Protein AF-A0A949FJJ4-F1 (afdb_monomer_lite)

pLDDT: mean 73.24, std 18.26, range [33.19, 95.38]

Radius of gyration: 14.59 Å; chains: 1; bounding box: 34×26×44 Å

Sequence (121 aa):
MNQEKCKRCSSKMLNEIPGLFYDFDADFTRHGSLGIALCSKCLGTGVVIETPEFKKLGEEVSEIRQDSFKLQINASKNKLPSKEWMLQLKKNNEELIEIARKALKIILNPVENCYAQQLIK

Secondary structure (DSSP, 8-state):
--EE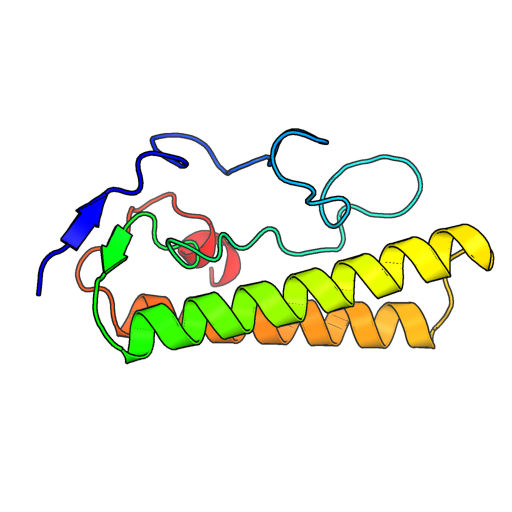E-TTSTTS-----BTTB--TTSS-SSS-TTS----TTTTTSSEEE--HHHHHHHHHHHHHHHHHHHHHHHHHHH-SPPHHHHHHHHHHHHHHHHHHHHHHHH-SS--TT-HHHHHH-

Foldseek 3Di:
DDKDFPPPCVDDAPPVPPPPPPCPVADDDDADNLADPQQLQLLQQRMGDPDPVSNVLSVVLVVLSVVSVVLVVVCVVPPDDDPVSVVSRVVSRVVSLVSLVVSVVVDPHGDPPTSNVVSVD

Structure (mmCIF, N/CA/C/O backbone):
data_AF-A0A949FJJ4-F1
#
_entry.id   AF-A0A949FJJ4-F1
#
loop_
_atom_site.group_PDB
_atom_site.id
_atom_site.type_symbol
_atom_site.label_atom_id
_atom_site.label_alt_id
_atom_site.label_comp_id
_atom_site.label_asym_id
_atom_site.label_entity_id
_atom_site.label_seq_id
_atom_site.pdbx_PDB_ins_code
_atom_site.Cartn_x
_atom_site.Cartn_y
_atom_site.Cartn_z
_atom_site.occupancy
_atom_site.B_iso_or_equiv
_atom_site.auth_seq_id
_atom_site.auth_comp_id
_atom_site.auth_asym_id
_atom_site.auth_atom_id
_atom_site.pdbx_PDB_model_num
ATOM 1 N N . MET A 1 1 ? -9.656 4.777 22.270 1.00 60.25 1 MET A N 1
ATOM 2 C CA . MET A 1 1 ? -9.209 4.769 20.863 1.00 60.25 1 MET A CA 1
ATOM 3 C C . MET A 1 1 ? -10.420 5.102 20.011 1.00 60.25 1 MET A C 1
ATOM 5 O O . MET A 1 1 ? -11.380 4.344 20.068 1.00 60.25 1 MET A O 1
ATOM 9 N N . ASN A 1 2 ? -10.424 6.235 19.310 1.00 72.06 2 ASN A N 1
ATOM 10 C CA . ASN A 1 2 ? -11.532 6.579 18.419 1.00 72.06 2 ASN A CA 1
ATOM 11 C C . ASN A 1 2 ? -11.339 5.821 17.103 1.00 72.06 2 ASN A C 1
ATOM 13 O O . ASN A 1 2 ? -10.269 5.897 16.498 1.00 72.06 2 ASN A O 1
ATOM 17 N N . GLN A 1 3 ? -12.338 5.029 16.719 1.00 77.50 3 GLN A N 1
ATOM 18 C CA . GLN A 1 3 ? -12.351 4.291 15.461 1.00 77.50 3 GLN A CA 1
ATOM 19 C C . GLN A 1 3 ? -13.476 4.842 14.600 1.00 77.50 3 GLN A C 1
ATOM 21 O O . GLN A 1 3 ? -14.621 4.909 15.044 1.00 77.50 3 GLN A O 1
ATOM 26 N N . GLU 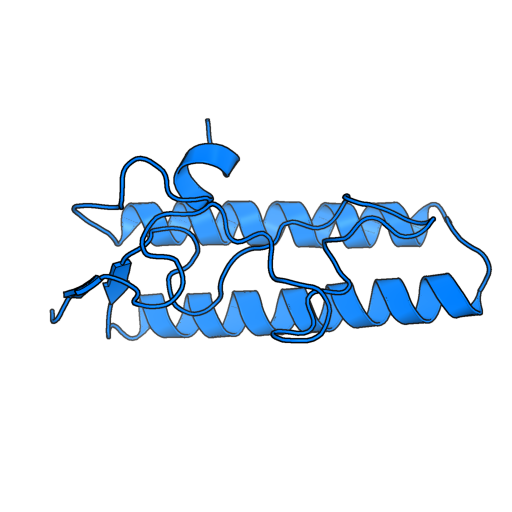A 1 4 ? -13.162 5.191 13.361 1.00 80.50 4 GLU A N 1
ATOM 27 C CA . GLU A 1 4 ? -14.159 5.645 12.400 1.00 80.50 4 GLU A CA 1
ATOM 28 C C . GLU A 1 4 ? -14.096 4.796 11.135 1.00 80.50 4 GLU A C 1
ATOM 30 O O . GLU A 1 4 ? -13.022 4.422 10.655 1.00 80.50 4 GLU A O 1
ATOM 35 N N . LYS A 1 5 ? -15.261 4.487 10.557 1.00 78.88 5 LYS A N 1
ATOM 36 C CA . LYS A 1 5 ? -15.305 3.843 9.242 1.00 78.88 5 LYS A CA 1
ATOM 37 C C . LYS A 1 5 ? -14.752 4.804 8.197 1.00 78.88 5 LYS A C 1
ATOM 39 O O . LYS A 1 5 ? -15.145 5.970 8.132 1.00 78.88 5 LYS A O 1
ATOM 44 N N . CYS A 1 6 ? -13.875 4.303 7.334 1.00 74.88 6 CYS A N 1
ATOM 45 C CA . CYS A 1 6 ? -13.329 5.108 6.255 1.00 74.88 6 CYS A CA 1
ATOM 46 C C . CYS A 1 6 ? -14.447 5.488 5.266 1.00 74.88 6 CYS A C 1
ATOM 48 O O . CYS A 1 6 ? -15.022 4.637 4.582 1.00 74.88 6 CYS A O 1
ATOM 50 N N . LYS A 1 7 ? -14.728 6.794 5.169 1.00 67.12 7 LYS A N 1
ATOM 51 C CA . LYS A 1 7 ? -15.756 7.371 4.282 1.00 67.12 7 LYS A CA 1
ATOM 52 C C . LYS A 1 7 ? -15.409 7.277 2.787 1.00 67.12 7 LYS A C 1
ATOM 54 O O . LYS A 1 7 ? -16.246 7.576 1.947 1.00 67.12 7 LYS A O 1
ATOM 59 N N . ARG A 1 8 ? -14.166 6.907 2.445 1.00 64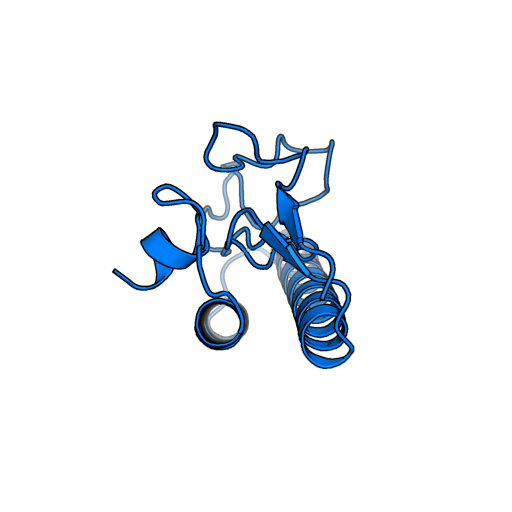.56 8 ARG A N 1
ATOM 60 C CA . ARG A 1 8 ? -13.688 6.819 1.051 1.00 64.56 8 ARG A CA 1
ATOM 61 C C . ARG A 1 8 ? -13.886 5.445 0.419 1.00 64.56 8 ARG A C 1
ATOM 63 O O . ARG A 1 8 ? -14.112 5.367 -0.777 1.00 64.56 8 ARG A O 1
ATOM 70 N N . CYS A 1 9 ? -13.812 4.375 1.207 1.00 61.41 9 CYS A N 1
ATOM 71 C CA . CYS A 1 9 ? -13.948 2.996 0.725 1.00 61.41 9 CYS A CA 1
ATOM 72 C C . CYS A 1 9 ? -15.299 2.374 1.105 1.00 61.41 9 CYS A C 1
ATOM 74 O O . CYS A 1 9 ? -15.434 1.153 1.149 1.00 61.41 9 CYS A O 1
ATOM 76 N N . SER A 1 10 ? -16.289 3.199 1.450 1.00 49.47 10 SER A N 1
ATOM 77 C CA . SER A 1 10 ? -17.598 2.778 1.948 1.00 49.47 10 SER A CA 1
ATOM 78 C C . SER A 1 10 ? -18.397 2.067 0.847 1.00 49.47 10 SER A C 1
ATOM 80 O O . SER A 1 10 ? -19.273 2.687 0.258 1.00 49.47 10 SER A O 1
ATOM 82 N N . SER A 1 11 ? -18.092 0.782 0.596 1.00 40.66 11 SER A N 1
ATOM 83 C CA . SER A 1 11 ? -18.782 -0.213 -0.264 1.00 40.66 11 SER A CA 1
ATOM 84 C C . SER A 1 11 ? -18.142 -0.646 -1.594 1.00 40.66 11 SER A C 1
ATOM 86 O O . SER A 1 11 ? -18.752 -1.449 -2.296 1.00 40.66 11 SER A O 1
ATOM 88 N N . LYS A 1 12 ? -16.923 -0.228 -1.953 1.00 41.34 12 LYS A N 1
ATOM 89 C CA . LYS A 1 12 ? -16.247 -0.757 -3.157 1.00 41.34 12 LYS A CA 1
ATOM 90 C C . LYS A 1 12 ? -14.776 -1.039 -2.870 1.00 41.34 12 LYS A C 1
ATOM 92 O O . LYS A 1 12 ? -14.142 -0.253 -2.162 1.00 41.34 12 LYS A O 1
ATOM 97 N N . MET A 1 13 ? -14.246 -2.140 -3.428 1.00 41.78 13 MET A N 1
ATOM 98 C CA . MET A 1 13 ? -12.813 -2.233 -3.743 1.00 41.78 13 MET A CA 1
ATOM 99 C C . MET A 1 13 ? -12.468 -0.882 -4.366 1.00 41.78 13 MET A C 1
ATOM 101 O O . MET A 1 13 ? -13.145 -0.462 -5.309 1.00 41.78 13 MET A O 1
ATOM 105 N N . LEU A 1 14 ? -11.538 -0.142 -3.768 1.00 41.50 14 LEU A N 1
ATOM 106 C CA . LEU A 1 14 ? -11.068 1.085 -4.384 1.00 41.50 14 LEU A CA 1
ATOM 107 C C . LEU A 1 14 ? -10.356 0.664 -5.671 1.00 41.50 14 LEU A C 1
ATOM 109 O O . LEU A 1 14 ? -9.164 0.395 -5.660 1.00 41.50 14 LEU A O 1
ATOM 113 N N . ASN A 1 15 ? -11.098 0.608 -6.774 1.00 40.38 15 ASN A N 1
ATOM 114 C CA . ASN A 1 15 ? -10.541 0.994 -8.054 1.00 40.38 15 ASN A CA 1
ATOM 115 C C . ASN A 1 15 ? -10.355 2.499 -7.899 1.00 40.38 15 ASN A C 1
ATOM 117 O O . ASN A 1 15 ? -11.312 3.267 -8.048 1.00 40.38 15 ASN A O 1
ATOM 121 N N . GLU A 1 16 ? -9.182 2.900 -7.408 1.00 41.72 16 GLU A N 1
ATOM 122 C CA . GLU A 1 16 ? -8.799 4.304 -7.385 1.00 41.72 16 GLU A CA 1
ATOM 123 C C . GLU A 1 16 ? -8.952 4.803 -8.830 1.00 41.72 16 GLU A C 1
ATOM 125 O O . GLU A 1 16 ? -8.241 4.363 -9.725 1.00 41.72 16 GLU A O 1
ATOM 130 N N . ILE A 1 17 ? -9.980 5.623 -9.086 1.00 33.91 17 ILE A N 1
ATOM 131 C CA . ILE A 1 17 ? -10.269 6.133 -10.428 1.00 33.91 17 ILE A CA 1
ATOM 132 C C . ILE A 1 17 ? -9.028 6.905 -10.894 1.00 33.91 17 ILE A C 1
ATOM 134 O O . ILE A 1 17 ? -8.614 7.828 -10.173 1.00 33.91 17 ILE A O 1
ATOM 138 N N . PRO A 1 18 ? -8.471 6.588 -12.080 1.00 34.88 18 PRO A N 1
ATOM 139 C CA . PRO A 1 18 ? -7.296 7.260 -12.614 1.00 34.88 18 PRO A CA 1
ATOM 140 C C . PRO A 1 18 ? -7.451 8.784 -12.549 1.00 34.88 18 PRO A C 1
ATOM 142 O O . PRO A 1 18 ? -8.357 9.359 -13.151 1.00 34.88 18 PRO A O 1
ATOM 145 N N . GLY A 1 19 ? -6.580 9.443 -11.781 1.00 33.19 19 GLY A N 1
ATOM 146 C CA . GLY A 1 19 ? -6.498 10.906 -11.709 1.00 33.19 19 GLY A CA 1
ATOM 147 C C . GLY A 1 19 ? -7.300 11.605 -10.601 1.00 33.19 19 GLY A C 1
ATOM 148 O O . GLY A 1 19 ? -7.183 12.823 -10.488 1.00 33.19 19 GLY A O 1
ATOM 149 N N . LEU A 1 20 ? -8.061 10.896 -9.753 1.00 36.25 20 LEU A N 1
ATOM 150 C CA . LEU A 1 20 ? -8.718 11.498 -8.567 1.00 36.25 20 LEU A CA 1
ATOM 151 C C . LEU A 1 20 ? -7.968 11.230 -7.250 1.00 36.25 20 LEU A C 1
ATOM 153 O O . LEU A 1 20 ? -8.004 12.049 -6.332 1.00 36.25 20 LEU A O 1
ATOM 157 N N . PHE A 1 21 ? -7.225 10.129 -7.198 1.00 40.44 21 PHE A N 1
ATOM 158 C CA . PHE A 1 21 ? -6.036 9.912 -6.376 1.00 40.44 21 PHE A CA 1
ATOM 159 C C . PHE A 1 21 ? -5.037 9.304 -7.358 1.00 40.44 21 PHE A C 1
ATOM 161 O O . PHE A 1 21 ? -5.396 8.369 -8.062 1.00 40.44 21 PHE A O 1
ATOM 168 N N . TYR A 1 22 ? -3.862 9.901 -7.547 1.00 37.66 22 TYR A N 1
ATOM 169 C CA . TYR A 1 22 ? -2.910 9.428 -8.558 1.00 37.66 22 TYR A CA 1
ATOM 170 C C . TYR A 1 22 ? -2.275 8.093 -8.113 1.00 37.66 22 TYR A C 1
ATOM 172 O O . TYR A 1 22 ? -1.114 8.078 -7.730 1.00 37.66 22 TYR A O 1
ATOM 180 N N . ASP A 1 23 ? -3.028 6.989 -8.161 1.00 40.06 23 ASP A N 1
ATOM 181 C CA . ASP A 1 23 ? -2.479 5.641 -8.347 1.00 40.06 23 ASP A CA 1
ATOM 182 C C . ASP A 1 23 ? -2.395 5.386 -9.853 1.00 40.06 23 ASP A C 1
ATOM 184 O O . ASP A 1 23 ? -3.269 4.790 -10.480 1.00 40.06 23 ASP A O 1
ATOM 188 N N . PHE A 1 24 ? -1.306 5.865 -10.453 1.00 38.81 24 PHE A N 1
ATOM 189 C CA . PHE A 1 24 ? -0.858 5.352 -11.756 1.00 38.81 24 PHE A CA 1
ATOM 190 C C . PHE A 1 24 ? -0.308 3.917 -11.638 1.00 38.81 24 PHE A C 1
ATOM 192 O O . PHE A 1 24 ? -0.004 3.269 -12.634 1.00 38.81 24 PHE A O 1
ATOM 199 N N . ASP A 1 25 ? -0.181 3.443 -10.404 1.00 41.00 25 ASP A N 1
ATOM 200 C CA . ASP A 1 25 ? 0.328 2.166 -9.937 1.00 41.00 25 ASP A CA 1
ATOM 201 C C . ASP A 1 25 ? -0.608 1.004 -10.306 1.00 41.00 25 ASP A C 1
ATOM 203 O O . ASP A 1 25 ? -0.162 -0.143 -10.388 1.00 41.00 25 ASP A O 1
ATOM 207 N N . ALA A 1 26 ? -1.902 1.301 -10.491 1.00 41.09 26 ALA A N 1
ATOM 208 C CA . ALA A 1 26 ? -2.963 0.302 -10.433 1.00 41.09 26 ALA A CA 1
ATOM 209 C C . ALA A 1 26 ? -3.834 0.156 -11.695 1.00 41.09 26 ALA A C 1
ATOM 211 O O . ALA A 1 26 ? -4.542 -0.847 -11.767 1.00 41.09 26 ALA A O 1
ATOM 212 N N . ASP A 1 27 ? -3.783 1.044 -12.707 1.00 41.22 27 ASP A N 1
ATOM 213 C CA . ASP A 1 27 ? -4.743 0.970 -13.830 1.00 41.22 27 ASP A CA 1
ATOM 214 C C . ASP A 1 27 ? -4.150 0.893 -15.258 1.00 41.22 27 ASP A C 1
ATOM 216 O O . ASP A 1 27 ? -3.642 1.849 -15.849 1.00 41.22 27 ASP A O 1
ATOM 220 N N . PHE A 1 28 ? -4.270 -0.317 -15.818 1.00 41.53 28 PHE A N 1
ATOM 221 C CA . PHE A 1 28 ? -4.878 -0.668 -17.115 1.00 41.53 28 PHE A CA 1
ATOM 222 C C . PHE A 1 28 ? -4.556 0.108 -18.402 1.00 41.53 28 PHE A C 1
ATOM 224 O O . PHE A 1 28 ? -5.277 -0.024 -19.392 1.00 41.53 28 PHE A O 1
ATOM 231 N N . THR A 1 29 ? -3.444 0.833 -18.483 1.00 37.69 29 THR A N 1
ATOM 232 C CA . THR A 1 29 ? -2.955 1.344 -19.772 1.00 37.69 29 THR A CA 1
ATOM 233 C C . THR A 1 29 ? -1.546 0.841 -20.067 1.00 37.69 29 THR A C 1
ATOM 235 O O . THR A 1 29 ? -0.546 1.277 -19.511 1.00 37.69 29 THR A O 1
ATOM 238 N N . ARG A 1 30 ? -1.492 -0.150 -20.966 1.00 42.03 30 ARG A N 1
ATOM 239 C CA . ARG A 1 30 ? -0.315 -0.738 -21.636 1.00 42.03 30 ARG A CA 1
ATOM 240 C C . ARG A 1 30 ? 0.776 -1.400 -20.769 1.00 42.03 30 ARG A C 1
ATOM 242 O O . ARG A 1 30 ? 1.452 -2.269 -21.314 1.00 42.03 30 ARG A O 1
ATOM 249 N N . HIS A 1 31 ? 0.939 -1.072 -19.479 1.00 41.47 31 HIS A N 1
ATOM 250 C CA . HIS A 1 31 ? 2.133 -1.470 -18.705 1.00 41.47 31 HIS A CA 1
ATOM 251 C C . HIS A 1 31 ? 1.961 -1.918 -17.239 1.00 41.47 31 HIS A C 1
ATOM 253 O O . HIS A 1 31 ? 2.973 -2.177 -16.591 1.00 41.47 31 HIS A O 1
ATOM 259 N N . GLY A 1 32 ? 0.747 -2.163 -16.737 1.00 44.44 32 GLY A N 1
ATOM 260 C CA . GLY A 1 32 ? 0.597 -3.151 -15.660 1.00 44.44 32 GLY A CA 1
ATOM 261 C C . GLY A 1 32 ? -0.328 -2.782 -14.511 1.00 44.44 32 GLY A C 1
ATOM 262 O O . GLY A 1 32 ? -0.047 -1.903 -13.711 1.00 44.44 32 GLY A O 1
ATOM 263 N N . SER A 1 33 ? -1.343 -3.623 -14.357 1.00 52.84 33 SER A N 1
ATOM 264 C CA . SER A 1 33 ? -2.106 -3.914 -13.141 1.00 52.84 33 SER A CA 1
ATOM 265 C C . SER A 1 33 ? -1.257 -4.606 -12.053 1.00 52.84 33 SER A C 1
ATOM 267 O O . SER A 1 33 ? -1.721 -5.543 -11.407 1.00 52.84 33 SER A O 1
ATOM 269 N N . LEU A 1 34 ? 0.031 -4.265 -11.946 1.00 61.56 34 LEU A N 1
ATOM 270 C CA . LEU A 1 34 ? 0.997 -5.011 -11.133 1.00 61.56 34 LEU A CA 1
ATOM 271 C C . LEU A 1 34 ? 1.213 -4.395 -9.749 1.00 61.56 34 LEU A C 1
ATOM 273 O O . LEU A 1 34 ? 1.763 -5.085 -8.900 1.00 61.56 34 LEU A O 1
ATOM 277 N N . GLY A 1 35 ? 0.822 -3.140 -9.512 1.00 67.12 35 GLY A N 1
ATOM 278 C CA . GLY A 1 35 ? 0.926 -2.491 -8.204 1.00 67.12 35 GLY A CA 1
ATOM 279 C C . GLY A 1 35 ? -0.241 -2.828 -7.270 1.00 67.12 35 GLY A C 1
ATOM 280 O O . GLY A 1 35 ? -1.364 -3.070 -7.711 1.00 67.12 35 GLY A O 1
ATOM 281 N N . ILE A 1 36 ? 0.018 -2.829 -5.961 1.00 76.19 36 ILE A N 1
ATOM 282 C CA . ILE A 1 36 ? -1.009 -3.003 -4.925 1.00 76.19 36 ILE A CA 1
ATOM 283 C C . ILE A 1 36 ? -1.570 -1.638 -4.502 1.00 76.19 36 ILE A C 1
ATOM 285 O O . ILE A 1 36 ? -0.888 -0.854 -3.849 1.00 76.19 36 ILE A O 1
ATOM 289 N N . ALA A 1 37 ? -2.851 -1.388 -4.788 1.00 72.50 37 ALA A N 1
ATOM 290 C CA . ALA A 1 37 ? -3.558 -0.161 -4.399 1.00 72.50 37 ALA A CA 1
ATOM 291 C C . ALA A 1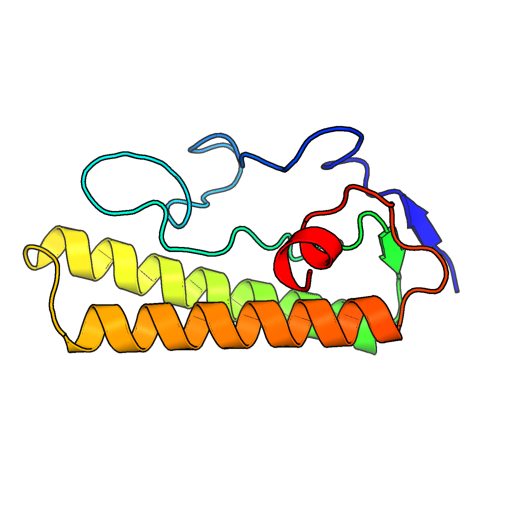 37 ? -3.971 -0.159 -2.909 1.00 72.50 37 ALA A C 1
ATOM 293 O O . ALA A 1 37 ? -5.142 -0.321 -2.551 1.00 72.50 37 ALA A O 1
ATOM 294 N N . LEU A 1 38 ? -3.001 -0.033 -1.996 1.00 78.25 38 LEU A N 1
ATOM 295 C CA . LEU A 1 38 ? -3.273 0.045 -0.558 1.00 78.25 38 LEU A CA 1
ATOM 296 C C . LEU A 1 38 ? -3.546 1.496 -0.127 1.00 78.25 38 LEU A C 1
ATOM 298 O O . LEU A 1 38 ? -2.709 2.388 -0.262 1.00 78.25 38 LEU A O 1
ATOM 302 N N . CYS A 1 39 ? -4.723 1.746 0.450 1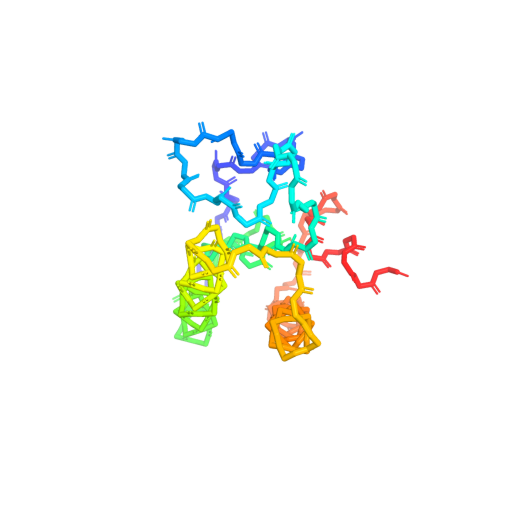.00 78.62 39 CYS A N 1
ATOM 303 C CA . CYS A 1 39 ? -5.080 3.072 0.958 1.00 78.62 39 CYS A CA 1
ATOM 304 C C . CYS A 1 39 ? -4.249 3.429 2.204 1.00 78.62 39 CYS A C 1
ATOM 306 O O . CYS A 1 39 ? -4.380 2.756 3.221 1.00 78.62 39 CYS A O 1
ATOM 308 N N . SER A 1 40 ? -3.497 4.535 2.192 1.00 83.31 40 SER A N 1
ATOM 309 C CA . SER A 1 40 ? -2.688 4.980 3.346 1.00 83.31 40 SER A CA 1
ATOM 310 C C . SER A 1 40 ? -3.506 5.402 4.571 1.00 83.31 40 SER A C 1
ATOM 312 O O . SER A 1 40 ? -3.003 5.399 5.688 1.00 83.31 40 SER A O 1
ATOM 314 N N . LYS A 1 41 ? -4.789 5.745 4.392 1.00 83.81 41 LYS A N 1
ATOM 315 C CA . LYS A 1 41 ? -5.649 6.192 5.501 1.00 83.81 41 LYS A CA 1
ATOM 316 C C . LYS A 1 41 ? -6.203 5.050 6.335 1.00 83.81 41 LYS A C 1
ATOM 318 O O . LYS A 1 41 ? -6.230 5.151 7.552 1.00 83.81 41 LYS A O 1
ATOM 323 N N . CYS A 1 42 ? -6.734 4.017 5.682 1.00 87.19 42 CYS A N 1
ATOM 324 C CA . CYS A 1 42 ? -7.333 2.871 6.369 1.00 87.19 42 CYS A CA 1
ATOM 325 C C . CYS A 1 42 ? -6.469 1.614 6.282 1.00 87.19 42 CYS A C 1
ATOM 327 O O . CYS A 1 42 ? -6.868 0.580 6.808 1.00 87.19 42 CYS A O 1
ATOM 329 N N . LEU A 1 43 ? -5.327 1.671 5.591 1.00 87.56 43 LEU A N 1
ATOM 330 C CA . LEU A 1 43 ? -4.392 0.557 5.401 1.00 87.56 43 LEU A CA 1
ATOM 331 C C . LEU A 1 43 ? -5.076 -0.688 4.839 1.00 87.56 43 LEU A C 1
ATOM 333 O O . LEU A 1 43 ? -4.791 -1.818 5.219 1.00 87.56 43 LEU A O 1
ATOM 337 N N . GLY A 1 44 ? -6.071 -0.453 3.983 1.00 82.81 44 GLY A N 1
ATOM 338 C CA . GLY A 1 44 ? -6.910 -1.491 3.411 1.00 82.81 44 GLY A CA 1
ATOM 339 C C . GLY A 1 44 ? -7.847 -2.182 4.399 1.00 82.81 44 GLY A C 1
ATOM 340 O O . GLY A 1 44 ? -8.483 -3.125 3.964 1.00 82.81 44 GLY A O 1
ATOM 341 N N . THR A 1 45 ? -7.975 -1.746 5.659 1.00 87.38 45 THR A N 1
ATOM 342 C CA . THR A 1 45 ? -8.827 -2.366 6.705 1.00 87.38 45 THR A CA 1
ATOM 343 C C . THR A 1 45 ? -10.269 -1.838 6.736 1.00 87.38 45 THR A C 1
ATOM 345 O O . THR A 1 45 ? -11.137 -2.384 7.416 1.00 87.38 45 THR A O 1
ATOM 348 N N . GLY A 1 46 ? -10.538 -0.738 6.024 1.00 83.69 46 GLY A N 1
ATOM 349 C CA . GLY A 1 46 ? -11.836 -0.052 6.029 1.00 83.69 46 GLY A CA 1
ATOM 350 C C . GLY A 1 46 ? -12.138 0.754 7.300 1.00 83.69 46 GLY A C 1
ATOM 351 O O . GLY A 1 46 ? -13.145 1.463 7.346 1.00 83.69 46 GLY A O 1
ATOM 352 N N . VAL A 1 47 ? -11.250 0.709 8.294 1.00 87.06 47 VAL A N 1
ATOM 353 C CA . VAL A 1 47 ? -11.346 1.454 9.553 1.00 87.06 47 VAL A CA 1
ATOM 354 C C . VAL A 1 47 ? -10.125 2.362 9.685 1.00 87.06 47 VAL A C 1
ATOM 356 O O . VAL A 1 47 ? -9.019 2.003 9.290 1.00 87.06 47 VAL A O 1
ATOM 359 N N . VAL A 1 48 ? -10.341 3.574 10.187 1.00 86.50 48 VAL A N 1
ATOM 360 C CA . VAL A 1 48 ? -9.284 4.534 10.514 1.00 86.50 48 VAL A CA 1
ATOM 361 C C . VAL A 1 48 ? -9.152 4.581 12.029 1.00 86.50 48 VAL A C 1
ATOM 363 O O . VAL A 1 48 ? -10.153 4.721 12.736 1.00 86.50 48 VAL A O 1
ATOM 366 N N . ILE A 1 49 ? -7.918 4.455 12.513 1.00 88.69 49 ILE A N 1
ATOM 367 C CA . ILE A 1 49 ? -7.577 4.563 13.929 1.00 88.69 49 ILE A CA 1
ATOM 368 C C . ILE A 1 49 ? -6.602 5.727 14.111 1.00 88.69 49 ILE A C 1
ATOM 370 O O . ILE A 1 49 ? -5.643 5.873 13.359 1.00 88.69 49 ILE A O 1
ATOM 374 N N . GLU A 1 50 ? -6.811 6.534 15.148 1.00 88.38 50 GLU A N 1
ATOM 375 C CA . GLU A 1 50 ? -5.951 7.679 15.465 1.00 88.38 50 GLU A CA 1
ATOM 376 C C . GLU A 1 50 ? -4.769 7.351 16.397 1.00 88.38 50 GLU A C 1
ATOM 378 O O . GLU A 1 50 ? -4.362 8.195 17.195 1.00 88.38 50 GLU A O 1
ATOM 383 N N . THR A 1 51 ? -4.197 6.146 16.327 1.00 91.69 51 THR A N 1
ATOM 384 C CA . THR A 1 51 ? -3.003 5.812 17.121 1.00 91.69 51 THR A CA 1
ATOM 385 C C . THR A 1 51 ? -1.709 6.187 16.399 1.00 91.69 51 THR A C 1
ATOM 387 O O . THR A 1 51 ? -1.681 6.198 15.163 1.00 91.69 51 THR A O 1
ATOM 390 N N . PRO A 1 52 ? -0.619 6.474 17.137 1.00 93.38 52 PRO A N 1
ATOM 391 C CA . PRO A 1 52 ? 0.688 6.727 16.537 1.00 93.38 52 PRO A CA 1
ATOM 392 C C . PRO A 1 52 ? 1.165 5.582 15.637 1.00 93.38 52 PRO A C 1
ATOM 394 O O . PRO A 1 52 ? 1.668 5.844 14.548 1.00 93.38 52 PRO A O 1
ATOM 397 N N . GLU A 1 53 ? 0.956 4.322 16.034 1.00 93.00 53 GLU A N 1
ATOM 398 C CA . GLU A 1 53 ? 1.385 3.171 15.233 1.00 93.00 53 GLU A CA 1
ATOM 399 C C . GLU A 1 53 ? 0.622 3.093 13.908 1.00 93.00 53 GLU A C 1
ATOM 401 O O . GLU A 1 53 ? 1.220 2.861 12.860 1.00 93.00 53 GLU A O 1
ATOM 406 N N . PHE A 1 54 ? -0.693 3.328 13.932 1.00 91.75 54 PHE A N 1
ATOM 407 C CA . PHE A 1 54 ? -1.523 3.267 12.730 1.00 91.75 54 PHE A CA 1
ATOM 408 C C . PHE A 1 54 ? -1.216 4.424 11.769 1.00 91.75 54 PHE A C 1
ATOM 410 O O . PHE A 1 54 ? -1.161 4.222 10.558 1.00 91.75 54 PHE A O 1
ATOM 417 N N . LYS A 1 55 ? -0.949 5.623 12.305 1.00 91.00 55 LYS A N 1
ATOM 418 C CA . LYS A 1 55 ? -0.509 6.784 11.514 1.00 91.00 55 LYS A CA 1
ATOM 419 C C . LYS A 1 55 ? 0.841 6.535 10.846 1.00 91.00 55 LYS A C 1
ATOM 421 O O . LYS A 1 55 ? 0.955 6.763 9.646 1.00 91.00 55 LYS A O 1
ATOM 426 N N . LYS A 1 56 ? 1.811 5.990 11.588 1.00 95.38 56 LYS A N 1
ATOM 427 C CA . LYS A 1 56 ? 3.137 5.650 11.057 1.00 95.38 56 LYS A CA 1
ATOM 428 C C . LYS A 1 56 ? 3.055 4.655 9.898 1.00 95.38 56 LYS A C 1
ATOM 430 O O . LYS A 1 56 ? 3.683 4.859 8.868 1.00 95.38 56 LYS A O 1
ATOM 435 N N . LEU A 1 57 ? 2.230 3.614 10.020 1.00 94.31 57 LEU A N 1
ATOM 436 C CA . LEU A 1 57 ? 2.001 2.684 8.909 1.00 94.31 57 LEU A CA 1
ATOM 437 C C . LEU A 1 57 ? 1.397 3.391 7.680 1.00 94.31 57 LEU A C 1
ATOM 439 O O . LEU A 1 57 ? 1.722 3.045 6.549 1.00 94.31 57 LEU A O 1
ATOM 443 N N . GLY A 1 58 ? 0.532 4.390 7.882 1.00 89.44 58 GLY A N 1
ATOM 444 C CA . GLY A 1 58 ? -0.007 5.222 6.799 1.00 89.44 58 GLY A CA 1
ATOM 445 C C . GLY A 1 58 ? 1.048 6.063 6.082 1.00 89.44 58 GLY A C 1
ATOM 446 O O . GLY A 1 58 ? 0.993 6.209 4.858 1.00 89.44 58 GLY A O 1
ATOM 447 N N . GLU A 1 59 ? 2.022 6.585 6.823 1.00 89.31 59 GLU A N 1
ATOM 448 C CA . GLU A 1 59 ? 3.189 7.278 6.269 1.00 89.31 59 GLU A CA 1
ATOM 449 C C . GLU A 1 59 ? 4.053 6.308 5.448 1.00 89.31 59 GLU A C 1
ATOM 451 O O . GLU A 1 59 ? 4.313 6.592 4.281 1.00 89.31 59 GLU A O 1
ATOM 456 N N . GLU A 1 60 ? 4.357 5.115 5.980 1.00 91.81 60 GLU A N 1
ATOM 457 C CA . GLU A 1 60 ? 5.101 4.056 5.269 1.00 91.81 60 GLU A CA 1
ATOM 458 C C . GLU A 1 60 ? 4.425 3.669 3.935 1.00 91.81 60 GLU A C 1
ATOM 460 O O . GLU A 1 60 ? 5.081 3.600 2.896 1.00 91.81 60 GLU A O 1
ATOM 465 N N . VAL A 1 61 ? 3.094 3.489 3.914 1.00 88.62 61 VAL A N 1
ATOM 466 C CA . VAL A 1 61 ? 2.353 3.240 2.657 1.00 88.62 61 VAL A CA 1
ATOM 467 C C . VAL A 1 6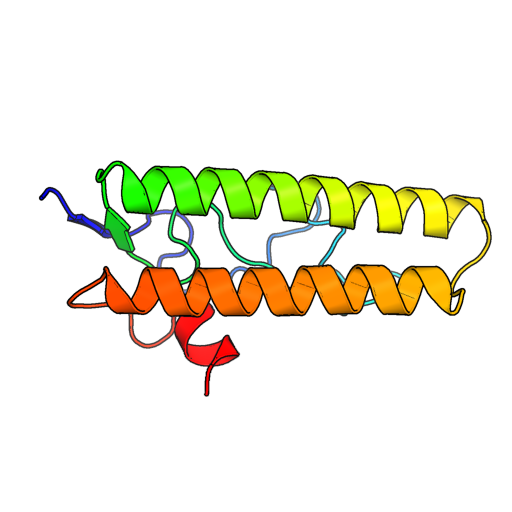1 ? 2.522 4.394 1.671 1.00 88.62 61 VAL A C 1
ATOM 469 O O . VAL A 1 61 ? 2.641 4.165 0.468 1.00 88.62 61 VAL A O 1
ATOM 472 N N . SER A 1 62 ? 2.504 5.634 2.160 1.00 83.75 62 SER A N 1
ATOM 473 C CA . SER A 1 62 ? 2.605 6.819 1.304 1.00 83.75 62 SER A CA 1
ATOM 474 C C . SER A 1 62 ? 3.985 6.919 0.645 1.00 83.75 62 SER A C 1
ATOM 476 O O . SER A 1 62 ? 4.066 7.235 -0.542 1.00 83.75 62 SER A O 1
ATOM 478 N N . GLU A 1 63 ? 5.050 6.589 1.378 1.00 87.06 63 GLU A N 1
ATOM 479 C CA . GLU A 1 63 ? 6.421 6.537 0.858 1.00 87.06 63 GLU A CA 1
ATOM 480 C C . GLU A 1 63 ? 6.580 5.451 -0.217 1.00 87.06 63 GLU A C 1
ATOM 482 O O . GLU A 1 63 ? 7.033 5.740 -1.328 1.00 87.06 63 GLU A O 1
ATOM 487 N N . ILE A 1 64 ? 6.118 4.225 0.056 1.00 87.06 64 ILE A N 1
ATOM 488 C CA . ILE A 1 64 ? 6.217 3.103 -0.895 1.00 87.06 64 ILE A CA 1
ATOM 489 C C . ILE A 1 64 ? 5.424 3.384 -2.179 1.00 87.06 64 ILE A C 1
ATOM 491 O O . ILE A 1 64 ? 5.873 3.050 -3.282 1.00 87.06 64 ILE A O 1
ATOM 495 N N . ARG A 1 65 ? 4.255 4.026 -2.070 1.00 78.62 65 ARG A N 1
ATOM 496 C CA . ARG A 1 65 ? 3.472 4.461 -3.240 1.00 78.62 65 ARG A CA 1
ATOM 497 C C . ARG A 1 65 ? 4.219 5.513 -4.051 1.00 78.62 65 ARG A C 1
ATOM 499 O O . ARG A 1 65 ? 4.313 5.398 -5.270 1.00 78.62 65 ARG A O 1
ATOM 506 N N . GLN A 1 66 ? 4.831 6.500 -3.397 1.00 80.44 66 GLN A N 1
ATOM 507 C CA . GLN A 1 66 ? 5.634 7.502 -4.098 1.00 80.44 66 GLN A CA 1
ATOM 508 C C . GLN A 1 66 ? 6.807 6.866 -4.861 1.00 80.44 66 GLN A C 1
ATOM 510 O O . GLN A 1 66 ? 7.119 7.284 -5.980 1.00 80.44 66 GLN A O 1
ATOM 515 N N . ASP A 1 67 ? 7.450 5.852 -4.289 1.00 84.94 67 ASP A N 1
ATOM 516 C CA . ASP A 1 67 ? 8.532 5.133 -4.956 1.00 84.94 67 ASP A CA 1
ATOM 517 C C . ASP A 1 67 ? 8.027 4.268 -6.112 1.00 84.94 67 ASP A C 1
ATOM 519 O O . ASP A 1 67 ? 8.589 4.328 -7.207 1.00 84.94 67 ASP A O 1
ATOM 523 N N . SER A 1 68 ? 6.916 3.554 -5.928 1.00 81.00 68 SER A N 1
ATOM 524 C CA . SER A 1 68 ? 6.247 2.800 -6.999 1.00 81.00 68 SER A CA 1
ATOM 525 C C . SER A 1 68 ? 5.881 3.707 -8.177 1.00 81.00 68 SER A C 1
ATOM 527 O O . SER A 1 68 ? 6.164 3.383 -9.332 1.00 81.00 68 SER A O 1
ATOM 529 N N . PHE A 1 69 ? 5.375 4.905 -7.897 1.00 76.44 69 PHE A N 1
ATOM 530 C CA . PHE A 1 69 ? 5.086 5.915 -8.906 1.00 76.44 69 PHE A CA 1
ATOM 531 C C . PHE A 1 69 ? 6.339 6.373 -9.675 1.00 76.44 69 PHE A C 1
ATOM 533 O O . PHE A 1 69 ? 6.330 6.438 -10.910 1.00 76.44 69 PHE A O 1
ATOM 540 N N . LYS A 1 70 ? 7.459 6.638 -8.984 1.00 78.25 70 LYS A N 1
ATOM 541 C CA . LYS A 1 70 ? 8.739 6.971 -9.644 1.00 78.25 70 LYS A CA 1
ATOM 542 C C . LYS A 1 70 ? 9.198 5.839 -10.563 1.00 78.25 70 LYS A C 1
ATOM 544 O O . LYS A 1 70 ? 9.660 6.112 -11.675 1.00 78.25 70 LYS A O 1
ATOM 549 N N . LEU A 1 71 ? 9.049 4.585 -10.126 1.00 77.94 71 LEU A N 1
ATOM 550 C CA . LEU A 1 71 ? 9.374 3.416 -10.941 1.00 77.94 71 LEU A CA 1
ATOM 551 C C . LEU A 1 71 ? 8.561 3.408 -12.231 1.00 77.94 71 LEU A C 1
ATOM 553 O O . LEU A 1 71 ? 9.162 3.235 -13.286 1.00 77.94 71 LEU A O 1
ATOM 557 N N . GLN A 1 72 ? 7.248 3.651 -12.167 1.00 74.31 72 GLN A N 1
ATOM 558 C CA . GLN A 1 72 ? 6.344 3.701 -13.329 1.00 74.31 72 GLN A CA 1
ATOM 559 C C . GLN A 1 72 ? 6.663 4.849 -14.307 1.00 74.31 72 GLN A C 1
ATOM 561 O O . GLN A 1 72 ? 6.638 4.670 -15.532 1.00 74.31 72 GLN A O 1
ATOM 566 N N . ILE A 1 73 ? 7.030 6.029 -13.797 1.00 73.88 73 ILE A N 1
ATOM 567 C CA . ILE A 1 73 ? 7.467 7.150 -14.647 1.00 73.88 73 ILE A CA 1
ATOM 568 C C . ILE A 1 73 ? 8.765 6.802 -15.380 1.00 73.88 73 ILE A C 1
ATOM 570 O O . ILE A 1 73 ? 8.878 7.017 -16.589 1.00 73.88 73 ILE A O 1
ATOM 574 N N . ASN A 1 74 ? 9.762 6.290 -14.655 1.00 72.31 74 ASN A N 1
ATOM 575 C CA . ASN A 1 74 ? 11.075 5.975 -15.221 1.00 72.31 74 ASN A CA 1
ATOM 576 C C . ASN A 1 74 ? 10.980 4.871 -16.270 1.00 72.31 74 ASN A C 1
ATOM 578 O O . ASN A 1 74 ? 11.575 4.952 -17.342 1.00 72.31 74 ASN A O 1
ATOM 582 N N . ALA A 1 75 ? 10.175 3.869 -15.968 1.00 71.94 75 ALA A N 1
ATOM 583 C CA . ALA A 1 75 ? 9.722 2.837 -16.868 1.00 71.94 75 ALA A CA 1
ATOM 584 C C . ALA A 1 75 ? 9.170 3.395 -18.193 1.00 71.94 75 ALA A C 1
ATOM 586 O O . ALA A 1 75 ? 9.683 3.076 -19.269 1.00 71.94 75 ALA A O 1
ATOM 587 N N . SER A 1 76 ? 8.180 4.285 -18.118 1.00 66.69 76 SER A N 1
ATOM 588 C CA . SER A 1 76 ? 7.555 4.894 -19.299 1.00 66.69 76 SER A CA 1
ATOM 589 C C . SER A 1 76 ? 8.558 5.667 -20.168 1.00 66.69 76 SER A C 1
ATOM 591 O O . SER A 1 76 ? 8.440 5.675 -21.392 1.00 66.69 76 SER A O 1
ATOM 593 N N . LYS A 1 77 ? 9.583 6.274 -19.553 1.00 70.56 77 LYS A N 1
ATOM 594 C CA . LYS A 1 77 ? 10.652 7.012 -20.250 1.00 70.56 77 LYS A CA 1
ATOM 595 C C . LYS A 1 77 ? 11.709 6.107 -20.897 1.00 70.56 77 LYS A C 1
ATOM 597 O O . LYS A 1 77 ? 12.255 6.474 -21.932 1.00 70.56 77 LYS A O 1
ATOM 602 N N . ASN A 1 78 ? 11.984 4.936 -20.318 1.00 66.00 78 ASN A N 1
ATOM 603 C CA . ASN A 1 78 ? 13.114 4.075 -20.695 1.00 66.00 78 ASN A CA 1
ATOM 604 C C . ASN A 1 78 ? 12.738 2.820 -21.515 1.00 66.00 78 ASN A C 1
ATOM 606 O O . ASN A 1 78 ? 13.601 1.973 -21.722 1.00 66.00 78 ASN A O 1
ATOM 610 N N . LYS A 1 79 ? 11.494 2.709 -22.016 1.00 62.31 79 LYS A N 1
ATOM 611 C CA . LYS A 1 79 ? 10.926 1.520 -22.701 1.00 62.31 79 LYS A CA 1
ATOM 612 C C . LYS A 1 79 ? 10.918 0.261 -21.809 1.00 62.31 79 LYS A C 1
ATOM 614 O O . LYS A 1 79 ? 11.895 -0.468 -21.687 1.00 62.31 79 LYS A O 1
ATOM 619 N N . LEU A 1 80 ? 9.761 0.011 -21.206 1.00 63.41 80 LEU A N 1
ATOM 620 C CA . LEU A 1 80 ? 9.442 -1.097 -20.294 1.00 63.41 80 LEU A CA 1
ATOM 621 C C . LEU A 1 80 ? 9.392 -2.509 -20.915 1.00 63.41 80 LEU A C 1
ATOM 623 O O . LEU A 1 80 ? 9.070 -2.610 -22.100 1.00 63.41 80 LEU A O 1
ATOM 627 N N . PRO A 1 81 ? 9.474 -3.592 -20.095 1.00 67.19 81 PRO A N 1
ATOM 628 C CA . PRO A 1 81 ? 9.985 -3.669 -18.714 1.00 67.19 81 PRO A CA 1
ATOM 629 C C . PRO A 1 81 ? 11.407 -4.261 -18.607 1.00 67.19 81 PRO A C 1
ATOM 631 O O . PRO A 1 81 ? 11.750 -5.214 -19.305 1.00 67.19 81 PRO A O 1
ATOM 634 N N . SER A 1 82 ? 12.221 -3.734 -17.676 1.00 74.75 82 SER A N 1
ATOM 635 C CA . SER A 1 82 ? 13.533 -4.299 -17.304 1.00 74.75 82 SER A CA 1
ATOM 636 C C . SER A 1 82 ? 13.426 -5.246 -16.097 1.00 74.75 82 SER A C 1
ATOM 638 O O . SER A 1 82 ? 12.501 -5.149 -15.287 1.00 74.75 82 SER A O 1
ATOM 640 N N . LYS A 1 83 ? 14.392 -6.166 -15.944 1.00 82.81 83 LYS A N 1
ATOM 641 C CA . LYS A 1 83 ? 14.442 -7.106 -14.805 1.00 82.81 83 LYS A CA 1
ATOM 642 C C . LYS A 1 83 ? 14.539 -6.383 -13.457 1.00 82.81 83 LYS A C 1
ATOM 644 O O . LYS A 1 83 ? 13.925 -6.813 -12.488 1.00 82.81 83 LYS A O 1
ATOM 649 N N . GLU A 1 84 ? 15.297 -5.293 -13.401 1.00 84.12 84 GLU A N 1
ATOM 650 C CA . GLU A 1 84 ? 15.472 -4.493 -12.186 1.00 84.12 84 GLU A CA 1
ATOM 651 C C . GLU A 1 84 ? 14.177 -3.784 -11.778 1.00 84.12 84 GLU A C 1
ATOM 653 O O . GLU A 1 84 ? 13.787 -3.847 -10.614 1.00 84.12 84 GLU A O 1
ATOM 658 N N . TRP A 1 85 ? 13.460 -3.210 -12.749 1.00 83.62 85 TRP A N 1
ATOM 659 C CA . TRP A 1 85 ? 12.160 -2.586 -12.511 1.00 83.62 85 TRP A CA 1
ATOM 660 C C . TRP A 1 85 ? 11.151 -3.577 -11.915 1.00 83.62 85 TRP A C 1
ATOM 662 O O . TRP A 1 85 ? 10.514 -3.285 -10.904 1.00 83.62 85 TRP A O 1
ATOM 672 N N . MET A 1 86 ? 11.065 -4.785 -12.487 1.00 81.06 86 MET A N 1
ATOM 673 C CA . MET A 1 86 ? 10.187 -5.846 -11.979 1.00 81.06 86 MET A CA 1
ATOM 674 C C . MET A 1 86 ? 10.518 -6.240 -10.534 1.00 81.06 86 MET A C 1
ATOM 676 O O . MET A 1 86 ? 9.612 -6.469 -9.734 1.00 81.06 86 MET A O 1
ATOM 680 N N . LEU A 1 87 ? 11.808 -6.339 -10.194 1.00 86.31 87 LEU A N 1
ATOM 681 C CA . LEU A 1 87 ? 12.249 -6.705 -8.845 1.00 86.31 87 LEU A CA 1
ATOM 682 C C . LEU A 1 87 ? 11.893 -5.626 -7.818 1.00 86.31 87 LEU A C 1
ATOM 684 O O . LEU A 1 87 ? 11.417 -5.957 -6.734 1.00 86.31 87 LEU A O 1
ATOM 688 N N . GLN A 1 88 ? 12.085 -4.353 -8.163 1.00 87.12 88 GLN A N 1
ATOM 689 C CA . GLN A 1 88 ? 11.755 -3.231 -7.283 1.00 87.12 88 GLN A CA 1
ATOM 690 C C . GLN A 1 88 ? 10.241 -3.116 -7.065 1.00 87.12 88 GLN A C 1
ATOM 692 O O . GLN A 1 88 ? 9.798 -2.993 -5.927 1.00 87.12 88 GLN A O 1
ATOM 697 N N . LEU A 1 89 ? 9.434 -3.260 -8.123 1.00 83.44 89 LEU A N 1
ATOM 698 C CA . LEU A 1 89 ? 7.976 -3.248 -7.993 1.00 83.44 89 LEU A CA 1
ATOM 699 C C . LEU A 1 89 ? 7.468 -4.416 -7.133 1.00 83.44 89 LEU A C 1
ATOM 701 O O . LEU A 1 89 ? 6.614 -4.228 -6.268 1.00 83.44 89 LEU A O 1
ATOM 705 N N . LYS A 1 90 ? 8.026 -5.620 -7.325 1.00 84.88 90 LYS A N 1
ATOM 706 C CA . LYS A 1 90 ? 7.685 -6.789 -6.504 1.00 84.88 90 LYS A CA 1
ATOM 707 C C . LYS A 1 90 ? 8.004 -6.554 -5.026 1.00 84.88 90 LYS A C 1
ATOM 709 O O . LYS A 1 90 ? 7.171 -6.864 -4.181 1.00 84.88 90 LYS A O 1
ATOM 714 N N . LYS A 1 91 ? 9.170 -5.975 -4.729 1.00 91.19 91 LYS A N 1
ATOM 715 C CA . LYS A 1 91 ? 9.564 -5.616 -3.364 1.00 91.19 91 LYS A CA 1
ATOM 716 C C . LYS A 1 91 ? 8.560 -4.642 -2.732 1.00 91.19 91 LYS A C 1
ATOM 718 O O . LYS A 1 91 ? 8.077 -4.909 -1.638 1.00 91.19 91 LYS A O 1
ATOM 723 N N . ASN A 1 92 ? 8.187 -3.575 -3.439 1.00 88.69 92 ASN A N 1
ATOM 724 C CA . ASN A 1 92 ? 7.213 -2.598 -2.941 1.00 88.69 92 ASN A CA 1
ATOM 725 C C . ASN A 1 92 ? 5.853 -3.248 -2.634 1.00 88.69 92 ASN A C 1
ATOM 727 O O . ASN A 1 92 ? 5.250 -2.982 -1.598 1.00 88.69 92 ASN A O 1
ATOM 731 N N . ASN A 1 93 ? 5.386 -4.154 -3.496 1.00 85.38 93 ASN A N 1
ATOM 732 C CA . ASN A 1 93 ? 4.148 -4.896 -3.255 1.00 85.38 93 ASN A CA 1
ATOM 733 C C . ASN A 1 93 ? 4.221 -5.779 -2.001 1.00 85.38 93 ASN A C 1
ATOM 735 O O . ASN A 1 93 ? 3.278 -5.804 -1.212 1.00 85.38 93 ASN A O 1
ATOM 739 N N . GLU A 1 94 ? 5.326 -6.500 -1.805 1.00 91.12 94 GLU A N 1
ATOM 740 C CA . GLU A 1 94 ? 5.533 -7.323 -0.608 1.00 91.12 94 GLU A CA 1
ATOM 741 C C . GLU A 1 94 ? 5.512 -6.462 0.666 1.00 91.12 94 GLU A C 1
ATOM 743 O O . GLU A 1 94 ? 4.847 -6.819 1.639 1.00 91.12 94 GLU A O 1
ATOM 748 N N . GLU A 1 95 ? 6.144 -5.286 0.640 1.00 93.25 95 GLU A N 1
ATOM 749 C CA . GLU A 1 95 ? 6.130 -4.338 1.760 1.00 93.25 95 GLU A CA 1
ATOM 750 C C . GLU A 1 95 ? 4.719 -3.804 2.061 1.00 93.25 95 GLU A C 1
ATOM 752 O O . GLU A 1 95 ? 4.313 -3.746 3.225 1.00 93.25 95 GLU A O 1
ATOM 757 N N . LEU A 1 96 ? 3.920 -3.496 1.033 1.00 89.25 96 LEU A N 1
ATOM 758 C CA . LEU A 1 96 ? 2.522 -3.084 1.210 1.00 89.25 96 LEU A CA 1
ATOM 759 C C . LEU A 1 96 ? 1.668 -4.200 1.837 1.00 89.25 96 LEU A C 1
ATOM 761 O O . LEU A 1 96 ? 0.852 -3.926 2.721 1.00 89.25 96 LEU A O 1
ATOM 765 N N . ILE A 1 97 ? 1.871 -5.461 1.443 1.00 90.25 97 ILE A N 1
ATOM 766 C CA . ILE A 1 97 ? 1.188 -6.612 2.060 1.00 90.25 97 ILE A CA 1
ATOM 767 C C . ILE A 1 97 ? 1.583 -6.747 3.535 1.00 90.25 97 ILE A C 1
ATOM 769 O O . ILE A 1 97 ? 0.721 -6.974 4.388 1.00 90.25 97 ILE A O 1
ATOM 773 N N . GLU A 1 98 ? 2.863 -6.575 3.865 1.00 93.94 98 GLU A N 1
ATOM 774 C CA . GLU A 1 98 ? 3.328 -6.602 5.254 1.00 93.94 98 GLU A CA 1
ATOM 775 C C . GLU A 1 98 ? 2.704 -5.482 6.094 1.00 93.94 98 GLU A C 1
ATOM 777 O O . GLU A 1 98 ? 2.279 -5.721 7.229 1.00 93.94 98 GLU A O 1
ATOM 782 N N . ILE A 1 99 ? 2.568 -4.272 5.545 1.00 92.88 99 ILE A N 1
ATOM 783 C CA . ILE A 1 99 ? 1.876 -3.177 6.234 1.00 92.88 99 ILE A CA 1
ATOM 784 C C . ILE A 1 99 ? 0.396 -3.513 6.448 1.00 92.88 99 ILE A C 1
ATOM 786 O O . ILE A 1 99 ? -0.115 -3.331 7.556 1.00 92.88 99 ILE A O 1
ATOM 790 N N . ALA A 1 100 ? -0.283 -4.072 5.445 1.00 90.50 100 ALA A N 1
ATOM 791 C CA . ALA A 1 100 ? -1.664 -4.528 5.583 1.00 90.50 100 ALA A CA 1
ATOM 792 C C . ALA A 1 100 ? -1.809 -5.587 6.699 1.00 90.50 100 ALA A C 1
ATOM 794 O O . ALA A 1 100 ? -2.721 -5.498 7.525 1.00 90.50 100 ALA A O 1
ATOM 795 N N . ARG A 1 101 ? -0.869 -6.541 6.799 1.00 92.19 101 ARG A N 1
ATOM 796 C CA . ARG A 1 101 ? -0.819 -7.540 7.887 1.00 92.19 101 ARG A CA 1
ATOM 797 C C . ARG A 1 101 ? -0.643 -6.885 9.255 1.00 92.19 101 ARG A C 1
ATOM 799 O O . ARG A 1 101 ? -1.333 -7.262 10.202 1.00 92.19 101 ARG A O 1
ATOM 806 N N . LYS A 1 102 ? 0.259 -5.906 9.378 1.00 94.38 102 LYS A N 1
ATOM 807 C CA . LYS A 1 102 ? 0.460 -5.144 10.624 1.00 94.38 102 LYS A CA 1
ATOM 808 C C . LYS A 1 102 ? -0.800 -4.366 11.009 1.00 94.38 102 LYS A C 1
ATOM 810 O O . LYS A 1 102 ? -1.211 -4.426 12.163 1.00 94.38 102 LYS A O 1
ATOM 815 N N . ALA A 1 103 ? -1.450 -3.708 10.051 1.00 91.69 103 ALA A N 1
ATOM 816 C CA . ALA A 1 103 ? -2.675 -2.951 10.285 1.00 91.69 103 ALA A CA 1
ATOM 817 C C . ALA A 1 103 ? -3.825 -3.839 10.787 1.00 91.69 103 ALA A C 1
ATOM 819 O O . ALA A 1 103 ? -4.502 -3.481 11.749 1.00 91.69 103 ALA A O 1
ATOM 820 N N . LEU A 1 104 ? -4.009 -5.028 10.198 1.00 90.19 104 LEU A N 1
ATOM 821 C CA . LEU A 1 104 ? -5.029 -5.985 10.643 1.00 90.19 104 LEU A CA 1
ATOM 822 C C . LEU A 1 104 ? -4.792 -6.504 12.067 1.00 90.19 104 LEU A C 1
ATOM 824 O O . LEU A 1 104 ? -5.758 -6.807 12.754 1.00 90.19 104 LEU A O 1
ATOM 828 N N . LYS A 1 105 ? -3.540 -6.566 12.542 1.00 91.81 105 LYS A N 1
ATOM 829 C CA . LYS A 1 105 ? -3.236 -6.926 13.942 1.00 91.81 105 LYS A CA 1
ATOM 830 C C . LYS A 1 105 ? -3.612 -5.825 14.939 1.00 91.81 105 LYS A C 1
ATOM 832 O O . LYS A 1 105 ? -3.821 -6.120 16.110 1.00 91.81 105 LYS A O 1
ATOM 837 N N . ILE A 1 106 ? -3.668 -4.570 14.491 1.00 90.06 106 ILE A N 1
ATOM 838 C CA . ILE A 1 106 ? -4.029 -3.410 15.323 1.00 90.06 106 ILE A CA 1
ATOM 839 C C . ILE A 1 106 ? -5.558 -3.252 15.398 1.00 90.06 106 ILE A C 1
ATOM 841 O O . ILE A 1 106 ? -6.097 -2.756 16.389 1.00 90.06 106 ILE A O 1
ATOM 845 N N . ILE A 1 107 ? -6.271 -3.657 14.347 1.00 85.88 107 ILE A N 1
ATOM 846 C CA . ILE A 1 107 ? -7.709 -3.425 14.197 1.00 85.88 107 ILE A CA 1
ATOM 847 C C . ILE A 1 107 ? -8.505 -4.602 14.763 1.00 85.88 107 ILE A C 1
ATOM 849 O O . ILE A 1 107 ? -8.344 -5.739 14.338 1.00 85.88 107 ILE A O 1
ATOM 853 N N . LEU A 1 108 ? -9.441 -4.306 15.668 1.00 80.81 108 LEU A N 1
ATOM 854 C CA . LEU A 1 108 ? -10.319 -5.317 16.269 1.00 80.81 108 LEU A CA 1
ATOM 855 C C . LEU A 1 108 ? -11.408 -5.814 15.308 1.00 80.81 108 LEU A C 1
ATOM 857 O O . LEU A 1 108 ? -11.705 -7.000 15.283 1.00 80.81 108 LEU A O 1
ATOM 861 N N . ASN A 1 109 ? -12.004 -4.908 14.526 1.00 83.06 109 ASN A N 1
ATOM 862 C CA . ASN A 1 109 ? -13.137 -5.209 13.647 1.00 83.06 109 ASN A CA 1
ATOM 863 C C . ASN A 1 109 ? -12.917 -4.603 12.251 1.00 83.06 109 ASN A C 1
ATOM 865 O O . ASN A 1 109 ? -13.502 -3.561 11.934 1.00 83.06 109 ASN A O 1
ATOM 869 N N . PRO A 1 110 ? -12.041 -5.197 11.422 1.00 83.75 110 PRO A N 1
ATOM 870 C CA . PRO A 1 110 ? -11.841 -4.720 10.060 1.00 83.75 110 PRO A CA 1
ATOM 871 C C . PRO A 1 110 ? -13.100 -4.977 9.217 1.00 83.75 110 PRO A C 1
ATOM 873 O O . PRO A 1 110 ? -13.875 -5.895 9.483 1.00 83.75 110 PRO A O 1
ATOM 876 N N . VAL A 1 111 ? -13.325 -4.169 8.179 1.00 84.31 111 VAL A N 1
ATOM 877 C CA . VAL A 1 111 ? -14.482 -4.344 7.284 1.00 84.31 111 VAL A CA 1
ATOM 878 C C . VAL A 1 111 ? -14.291 -5.618 6.457 1.00 84.31 111 VAL A C 1
ATOM 880 O O . VAL A 1 111 ? -13.303 -5.731 5.747 1.00 84.31 111 VAL A O 1
ATOM 883 N N . GLU A 1 112 ? -15.240 -6.553 6.510 1.00 74.69 112 GLU A N 1
ATOM 884 C CA . GLU A 1 112 ? -15.149 -7.911 5.929 1.00 74.69 112 GLU A CA 1
ATOM 885 C C . GLU A 1 112 ? -14.666 -7.972 4.464 1.00 74.69 112 GLU A C 1
ATOM 887 O O . GLU A 1 112 ? -13.899 -8.853 4.082 1.00 74.69 112 GLU A O 1
ATOM 892 N N . ASN A 1 113 ? -15.067 -6.999 3.642 1.00 72.25 113 ASN A N 1
ATOM 893 C CA . ASN A 1 113 ? -14.725 -6.937 2.215 1.00 72.25 113 ASN A CA 1
ATOM 894 C C . ASN A 1 113 ? -13.643 -5.897 1.895 1.00 72.25 113 ASN A C 1
ATOM 896 O O . ASN A 1 113 ? -13.609 -5.341 0.798 1.00 72.25 113 ASN A O 1
ATOM 900 N N . CYS A 1 114 ? -12.791 -5.570 2.864 1.00 77.19 114 CYS A N 1
ATOM 901 C CA . CYS A 1 114 ? -11.724 -4.606 2.658 1.00 77.19 114 CYS A CA 1
ATOM 902 C C . CYS A 1 114 ? -10.515 -5.228 1.939 1.00 77.19 114 CYS A C 1
ATOM 904 O O . CYS A 1 114 ? -10.226 -6.420 2.060 1.00 77.19 114 CYS A O 1
ATOM 906 N N . TYR A 1 115 ? -9.775 -4.389 1.215 1.00 74.94 115 TYR A N 1
ATOM 907 C CA . TYR A 1 115 ? -8.680 -4.824 0.349 1.00 74.94 115 TYR A CA 1
ATOM 908 C C . TYR A 1 115 ? -7.553 -5.546 1.104 1.00 74.94 115 TYR A C 1
ATOM 910 O O . TYR A 1 115 ? -7.072 -6.570 0.639 1.00 74.94 115 TYR A O 1
ATOM 918 N N . ALA A 1 116 ? -7.193 -5.104 2.316 1.00 75.44 116 ALA A N 1
ATOM 919 C CA . ALA A 1 116 ? -6.175 -5.778 3.130 1.00 75.44 116 ALA A CA 1
ATOM 920 C C . ALA A 1 116 ? -6.542 -7.236 3.433 1.00 75.44 116 ALA A C 1
ATOM 922 O O . ALA A 1 116 ? -5.691 -8.112 3.340 1.00 75.44 116 ALA A O 1
ATOM 923 N N . GLN A 1 117 ? -7.812 -7.512 3.751 1.00 73.12 117 GLN A N 1
ATOM 924 C CA . GLN A 1 117 ? -8.260 -8.884 3.988 1.00 73.12 117 GLN A CA 1
ATOM 925 C C . GLN A 1 117 ? -8.191 -9.733 2.720 1.00 73.12 117 GLN A C 1
ATOM 927 O O . GLN A 1 117 ? -7.933 -10.924 2.809 1.00 73.12 117 GLN A O 1
ATOM 932 N N . GLN A 1 118 ? -8.413 -9.143 1.547 1.00 77.75 118 GLN A N 1
ATOM 933 C CA . GLN A 1 118 ? -8.322 -9.852 0.270 1.00 77.75 118 GLN A CA 1
ATOM 934 C C . GLN A 1 118 ? -6.873 -10.101 -0.159 1.00 77.75 118 GLN A C 1
ATOM 936 O O . GLN A 1 118 ? -6.594 -11.149 -0.720 1.00 77.75 118 GLN A O 1
ATOM 941 N N . LEU A 1 119 ? -5.952 -9.184 0.150 1.00 71.25 119 LEU A N 1
ATOM 942 C CA . LEU A 1 119 ? -4.520 -9.327 -0.143 1.00 71.25 119 LEU A CA 1
ATOM 943 C C . LEU A 1 119 ? -3.832 -10.458 0.635 1.00 71.25 119 LEU A C 1
ATOM 945 O O . LEU A 1 119 ? -2.740 -10.877 0.261 1.00 71.25 119 LEU A O 1
ATOM 949 N N . ILE A 1 120 ? -4.415 -10.882 1.758 1.00 70.69 120 ILE A N 1
ATOM 950 C CA . ILE A 1 120 ? -3.790 -11.816 2.708 1.00 70.69 120 ILE A CA 1
ATOM 951 C C . ILE A 1 120 ? -4.505 -13.183 2.726 1.00 70.69 120 ILE A C 1
ATOM 953 O O . ILE A 1 120 ? -4.004 -14.111 3.360 1.00 70.69 120 ILE A O 1
ATOM 957 N N . LYS A 1 121 ? -5.649 -13.312 2.041 1.00 65.06 121 LYS A N 1
ATOM 958 C CA . LYS A 1 121 ? -6.344 -14.590 1.808 1.00 65.06 121 LYS A CA 1
ATOM 959 C C . LYS A 1 121 ? -5.613 -15.418 0.756 1.00 65.06 121 LYS A C 1
ATOM 961 O O . LYS A 1 121 ? -5.573 -16.650 0.948 1.00 65.06 121 LYS A O 1
#